Protein AF-A0A2G2HAD1-F1 (afdb_monomer_lite)

pLDDT: mean 87.15, std 10.9, range [55.16, 97.62]

Sequence (144 aa):
MIAVMGGISAAAALVLGLFPGLPENWIVIALGVWGLGSLSFYGIGVAHAIDRSDTAQISRVMSGLLFVWAAGSVIGPPLSGYAFRVPFTEGGLFLLAAILSIVLTVSMMYRRTRRQDVPKDAQEPWMITLPSTANTGEIDPRTD

Secondary structure (DSSP, 8-state):
-HHHHHHHHHHHHHHHHH-TTS-HHHHHHHHHHHHHHHHHHHHHHHHHHHTTS-GGGHHHHHHHHHHHHHHHHHHHHHHHHHHHHSTT-TTHHHHHHHHHHHHHHHHHHHHHHTPPPPPGGGSPP---------------TT--

Structure (mmCIF, N/CA/C/O backbone):
data_AF-A0A2G2HAD1-F1
#
_entry.id   AF-A0A2G2HAD1-F1
#
loop_
_atom_site.group_PDB
_atom_site.id
_atom_site.type_symbol
_atom_site.label_atom_id
_atom_site.label_alt_id
_atom_site.label_comp_id
_atom_site.label_asym_id
_atom_site.label_entity_id
_atom_site.label_seq_id
_atom_site.pdbx_PDB_ins_code
_atom_site.Cartn_x
_atom_site.Cartn_y
_atom_site.Cartn_z
_atom_site.occupancy
_atom_site.B_iso_or_equiv
_atom_site.auth_seq_id
_atom_site.auth_comp_id
_atom_site.auth_asym_id
_atom_site.auth_atom_id
_atom_site.pdbx_PDB_model_num
ATOM 1 N N . MET A 1 1 ? -13.789 -3.125 -0.814 1.00 80.88 1 MET A N 1
ATOM 2 C CA . MET A 1 1 ? -13.183 -1.978 -1.521 1.00 80.88 1 MET A CA 1
ATOM 3 C C . MET A 1 1 ? -11.660 -1.971 -1.409 1.00 80.88 1 MET A C 1
ATOM 5 O O . MET A 1 1 ? -11.018 -2.086 -2.441 1.00 80.88 1 MET A O 1
ATOM 9 N N . ILE A 1 2 ? -11.082 -1.963 -0.197 1.00 85.50 2 ILE A N 1
ATOM 10 C CA . ILE A 1 2 ? -9.613 -1.968 0.003 1.00 85.50 2 ILE A CA 1
ATOM 11 C C . ILE A 1 2 ? -8.916 -3.125 -0.737 1.00 85.50 2 ILE A C 1
ATOM 13 O O . ILE A 1 2 ? -7.955 -2.881 -1.447 1.00 85.50 2 ILE A O 1
ATOM 17 N N . ALA A 1 3 ? -9.432 -4.359 -0.660 1.00 89.56 3 ALA A N 1
ATOM 18 C CA . ALA A 1 3 ? -8.845 -5.500 -1.381 1.00 89.56 3 ALA A CA 1
ATOM 19 C C . ALA A 1 3 ? -8.845 -5.330 -2.916 1.00 89.56 3 ALA A C 1
ATOM 21 O O . ALA A 1 3 ? -7.928 -5.786 -3.584 1.00 89.56 3 ALA A O 1
ATOM 22 N N . VAL A 1 4 ? -9.856 -4.659 -3.479 1.00 91.81 4 VAL A N 1
ATOM 23 C CA . VAL A 1 4 ? -9.948 -4.434 -4.933 1.00 91.81 4 VAL A CA 1
ATOM 24 C C . VAL A 1 4 ? -8.927 -3.386 -5.366 1.00 91.81 4 VAL A C 1
ATOM 26 O O . VAL A 1 4 ? -8.151 -3.635 -6.280 1.00 91.81 4 VAL A O 1
ATOM 29 N N . MET A 1 5 ? -8.878 -2.249 -4.666 1.00 92.88 5 MET A N 1
ATOM 30 C CA . MET A 1 5 ? -7.882 -1.203 -4.933 1.00 92.88 5 MET A CA 1
ATOM 31 C C . MET A 1 5 ? -6.455 -1.716 -4.693 1.00 92.88 5 MET A C 1
ATOM 33 O O . MET A 1 5 ? -5.547 -1.392 -5.453 1.00 92.88 5 MET A O 1
ATOM 37 N N . GLY A 1 6 ? -6.280 -2.575 -3.682 1.00 93.50 6 GLY A N 1
ATOM 38 C CA . GLY A 1 6 ? -5.048 -3.311 -3.408 1.00 93.50 6 GLY A CA 1
ATOM 39 C C . GLY A 1 6 ? -4.617 -4.164 -4.593 1.00 93.50 6 GLY A C 1
ATOM 40 O O . GLY A 1 6 ? -3.470 -4.075 -5.019 1.00 93.50 6 GLY A O 1
ATOM 41 N N . GLY A 1 7 ? -5.548 -4.932 -5.165 1.00 94.88 7 GLY A N 1
ATOM 42 C CA . GLY A 1 7 ? -5.291 -5.771 -6.333 1.00 94.88 7 GLY A CA 1
ATOM 43 C C . GLY A 1 7 ? -4.934 -4.964 -7.583 1.00 94.88 7 GLY A C 1
ATOM 44 O O . GLY A 1 7 ? -3.994 -5.322 -8.285 1.00 94.88 7 GLY A O 1
ATOM 45 N N . ILE A 1 8 ? -5.629 -3.849 -7.833 1.00 95.62 8 ILE A N 1
ATOM 46 C CA . ILE A 1 8 ? -5.330 -2.940 -8.955 1.00 95.62 8 ILE A CA 1
ATOM 47 C C . ILE A 1 8 ? -3.924 -2.347 -8.803 1.00 95.62 8 ILE A C 1
ATOM 49 O O . ILE A 1 8 ? -3.127 -2.392 -9.740 1.00 95.62 8 ILE A O 1
ATOM 53 N N . SER A 1 9 ? -3.597 -1.845 -7.609 1.00 96.31 9 SER A N 1
ATOM 54 C CA . SER A 1 9 ? -2.270 -1.305 -7.311 1.00 96.31 9 SER A CA 1
ATOM 55 C C . SER A 1 9 ? -1.183 -2.379 -7.438 1.00 96.31 9 SER A C 1
ATOM 57 O O . SER A 1 9 ? -0.158 -2.142 -8.070 1.00 96.31 9 SER A O 1
ATOM 59 N N . ALA A 1 10 ? -1.431 -3.591 -6.930 1.00 97.19 10 ALA A N 1
ATOM 60 C CA . ALA A 1 10 ? -0.524 -4.729 -7.057 1.00 97.19 10 ALA A CA 1
ATOM 61 C C . ALA A 1 10 ? -0.250 -5.106 -8.518 1.00 97.19 10 ALA A C 1
ATOM 63 O O . ALA A 1 10 ? 0.905 -5.300 -8.886 1.00 97.19 10 ALA A O 1
ATOM 64 N N . ALA A 1 11 ? -1.288 -5.185 -9.353 1.00 97.12 11 ALA A N 1
ATOM 65 C CA . ALA A 1 11 ? -1.141 -5.512 -10.767 1.00 97.12 11 ALA A CA 1
ATOM 66 C C . ALA A 1 11 ? -0.320 -4.447 -11.510 1.00 97.12 11 ALA A C 1
ATOM 68 O O . ALA A 1 11 ? 0.614 -4.785 -12.232 1.00 97.12 11 ALA A O 1
ATOM 69 N N . ALA A 1 12 ? -0.612 -3.164 -11.285 1.00 97.12 12 ALA A N 1
ATOM 70 C CA . ALA A 1 12 ? 0.144 -2.071 -11.893 1.00 97.12 12 ALA A CA 1
ATOM 71 C C . ALA A 1 12 ? 1.611 -2.043 -11.427 1.00 97.12 12 ALA A C 1
ATOM 73 O O . ALA A 1 12 ? 2.517 -1.890 -12.244 1.00 97.12 12 ALA A O 1
ATOM 74 N N . ALA A 1 13 ? 1.859 -2.270 -10.133 1.00 96.62 13 ALA A N 1
ATOM 75 C CA . ALA A 1 13 ? 3.209 -2.384 -9.586 1.00 96.62 13 ALA A CA 1
ATOM 76 C C . ALA A 1 13 ? 3.971 -3.597 -10.145 1.00 96.62 13 ALA A C 1
ATOM 78 O O . ALA A 1 13 ? 5.162 -3.489 -10.415 1.00 96.62 13 ALA A O 1
ATOM 79 N N . LEU A 1 14 ? 3.306 -4.737 -10.370 1.00 96.44 14 LEU A N 1
ATOM 80 C CA . LEU A 1 14 ? 3.929 -5.895 -11.019 1.00 96.44 14 LEU A CA 1
ATOM 81 C C . LEU A 1 14 ? 4.348 -5.575 -12.452 1.00 96.44 14 LEU A C 1
ATOM 83 O O . LEU A 1 14 ? 5.453 -5.931 -12.844 1.00 96.44 14 LEU A O 1
ATOM 87 N N . VAL A 1 15 ? 3.500 -4.884 -13.218 1.00 95.88 15 VAL A N 1
ATOM 88 C CA . VAL A 1 15 ? 3.836 -4.472 -14.589 1.00 95.88 15 VAL A CA 1
ATOM 89 C C . VAL A 1 15 ? 5.059 -3.553 -14.589 1.00 95.88 15 VAL A C 1
ATOM 91 O O . VAL A 1 15 ? 6.017 -3.819 -15.308 1.00 95.88 15 VAL A O 1
ATOM 94 N N . LEU A 1 16 ? 5.070 -2.527 -13.734 1.00 95.19 16 LEU A N 1
ATOM 95 C CA . LEU A 1 16 ? 6.208 -1.611 -13.596 1.00 95.19 16 LEU A CA 1
ATOM 96 C C . LEU A 1 16 ? 7.483 -2.315 -13.110 1.00 95.19 16 LEU A C 1
ATOM 98 O O . LEU A 1 16 ? 8.584 -1.963 -13.521 1.00 95.19 16 LEU A O 1
ATOM 102 N N . GLY A 1 17 ? 7.340 -3.306 -12.230 1.00 94.19 17 GLY A N 1
ATOM 103 C CA . GLY A 1 17 ? 8.459 -4.046 -11.657 1.00 94.19 17 GLY A CA 1
ATOM 104 C C . GLY A 1 17 ? 9.074 -5.080 -12.602 1.00 94.19 17 GLY A C 1
ATOM 105 O O . GLY A 1 17 ? 10.287 -5.274 -12.582 1.00 94.19 17 GLY A O 1
ATOM 106 N N . LEU A 1 18 ? 8.254 -5.746 -13.420 1.00 93.75 18 LEU A N 1
ATOM 107 C CA . LEU A 1 18 ? 8.689 -6.797 -14.348 1.00 93.75 18 LEU A CA 1
ATOM 108 C C . LEU A 1 18 ? 9.106 -6.253 -15.719 1.00 93.75 18 LEU A C 1
ATOM 110 O O . LEU A 1 18 ? 9.901 -6.892 -16.403 1.00 93.75 18 LEU A O 1
ATOM 114 N N . PHE A 1 19 ? 8.588 -5.089 -16.119 1.00 93.38 19 PHE A N 1
ATOM 115 C CA . PHE A 1 19 ? 8.845 -4.489 -17.429 1.00 93.38 19 PHE A CA 1
ATOM 116 C C . PHE A 1 19 ? 9.357 -3.041 -17.302 1.00 93.38 19 PHE A C 1
ATOM 118 O O . PHE A 1 19 ? 8.687 -2.104 -17.741 1.00 93.38 19 PHE A O 1
ATOM 125 N N . PRO A 1 20 ? 10.557 -2.830 -16.731 1.00 87.25 20 PRO A N 1
ATOM 126 C CA . PRO A 1 20 ? 11.126 -1.491 -16.549 1.00 87.25 20 PRO A CA 1
ATOM 127 C C . PRO A 1 20 ? 11.431 -0.776 -17.879 1.00 87.25 20 PRO A C 1
ATOM 129 O O . PRO A 1 20 ? 11.459 0.448 -17.923 1.00 87.25 20 PRO A O 1
ATOM 132 N N . GLY A 1 21 ? 11.607 -1.526 -18.974 1.00 89.62 21 GLY A N 1
ATOM 133 C CA . GLY A 1 21 ? 11.856 -1.001 -20.323 1.00 89.62 21 GLY A CA 1
ATOM 134 C C . GLY A 1 21 ? 10.603 -0.681 -21.150 1.00 89.62 21 GLY A C 1
ATOM 135 O O . GLY A 1 21 ? 10.692 -0.631 -22.377 1.00 89.62 21 GLY A O 1
ATOM 136 N N . LEU A 1 22 ? 9.427 -0.534 -20.529 1.00 92.81 22 LEU A N 1
ATOM 137 C CA . LEU A 1 22 ? 8.213 -0.129 -21.245 1.00 92.81 22 LEU A CA 1
ATOM 138 C C . LEU A 1 22 ? 8.363 1.274 -21.864 1.00 92.81 22 LEU A C 1
ATOM 140 O O . LEU A 1 22 ? 9.083 2.115 -21.327 1.00 92.81 22 LEU A O 1
ATOM 144 N N . PRO A 1 23 ? 7.643 1.573 -22.961 1.00 96.00 23 PRO A N 1
ATOM 145 C CA . PRO A 1 23 ? 7.585 2.933 -23.479 1.00 96.00 23 PRO A CA 1
ATOM 146 C C . PRO A 1 23 ? 7.035 3.905 -22.423 1.00 96.00 23 PRO A C 1
ATOM 148 O O . PRO A 1 23 ? 6.136 3.559 -21.651 1.00 96.00 23 PRO A O 1
ATOM 151 N N . GLU A 1 24 ? 7.548 5.135 -22.412 1.00 94.00 24 GLU A N 1
ATOM 152 C CA . GLU A 1 24 ? 7.283 6.137 -21.369 1.00 94.00 24 GLU A CA 1
ATOM 153 C C . GLU A 1 24 ? 5.785 6.379 -21.121 1.00 94.00 24 GLU A C 1
ATOM 155 O O . GLU A 1 24 ? 5.336 6.425 -19.976 1.00 94.00 24 GLU A O 1
ATOM 160 N N . ASN A 1 25 ? 4.977 6.445 -22.182 1.00 95.88 25 ASN A N 1
ATOM 161 C CA . ASN A 1 25 ? 3.529 6.624 -22.077 1.00 95.88 25 ASN A CA 1
ATOM 162 C C . ASN A 1 25 ? 2.850 5.493 -21.283 1.00 95.88 25 ASN A C 1
ATOM 164 O O . ASN A 1 25 ? 1.950 5.752 -20.485 1.00 95.88 25 ASN A O 1
ATOM 168 N N . TRP A 1 26 ? 3.291 4.245 -21.462 1.00 95.81 26 TRP A N 1
ATOM 169 C CA . TRP A 1 26 ? 2.764 3.099 -20.721 1.00 95.81 26 TRP A CA 1
ATOM 170 C C . TRP A 1 26 ? 3.219 3.099 -19.265 1.00 95.81 26 TRP A C 1
ATOM 172 O O . TRP A 1 26 ? 2.423 2.761 -18.388 1.00 95.81 26 TRP A O 1
ATOM 182 N N . ILE A 1 27 ? 4.453 3.532 -18.997 1.00 95.38 27 ILE A N 1
ATOM 183 C CA . ILE A 1 27 ? 4.954 3.713 -17.630 1.00 95.38 27 ILE A CA 1
ATOM 184 C C . ILE A 1 27 ? 4.103 4.750 -16.895 1.00 95.38 27 ILE A C 1
ATOM 186 O O . ILE A 1 27 ? 3.631 4.477 -15.795 1.00 95.38 27 ILE A O 1
ATOM 190 N N . VAL A 1 28 ? 3.832 5.906 -17.508 1.00 96.56 28 VAL A N 1
ATOM 191 C CA . VAL A 1 28 ? 3.006 6.964 -16.901 1.00 96.56 28 VAL A CA 1
ATOM 192 C C . VAL A 1 28 ? 1.589 6.472 -16.604 1.00 96.56 28 VAL A C 1
ATOM 194 O O . VAL A 1 28 ? 1.070 6.713 -15.513 1.00 96.56 28 VAL A O 1
ATOM 197 N N . ILE A 1 29 ? 0.969 5.732 -17.529 1.00 97.06 29 ILE A N 1
ATOM 198 C CA . ILE A 1 29 ? -0.356 5.136 -17.303 1.00 97.06 29 ILE A CA 1
ATOM 199 C C . ILE A 1 29 ? -0.308 4.155 -16.128 1.00 97.06 29 ILE A C 1
ATOM 201 O O . ILE A 1 29 ? -1.144 4.231 -15.227 1.00 97.06 29 ILE A O 1
ATOM 205 N N . ALA A 1 30 ? 0.677 3.255 -16.099 1.00 96.44 30 ALA A N 1
ATOM 206 C CA . ALA A 1 30 ? 0.813 2.273 -15.031 1.00 96.44 30 ALA A CA 1
ATOM 207 C C . ALA A 1 30 ? 1.095 2.933 -13.669 1.00 96.44 30 ALA A C 1
ATOM 209 O O . ALA A 1 30 ? 0.523 2.510 -12.665 1.00 96.44 30 ALA A O 1
ATOM 210 N N . LEU A 1 31 ? 1.885 4.012 -13.627 1.00 96.38 31 LEU A N 1
ATOM 211 C CA . LEU A 1 31 ? 2.086 4.834 -12.429 1.00 96.38 31 LEU A CA 1
ATOM 212 C C . LEU A 1 31 ? 0.778 5.477 -11.962 1.00 96.38 31 LEU A C 1
ATOM 214 O O . LEU A 1 31 ? 0.483 5.460 -10.767 1.00 96.38 31 LEU A O 1
ATOM 218 N N . GLY A 1 32 ? -0.030 5.992 -12.893 1.00 96.88 32 GLY A N 1
ATOM 219 C CA . GLY A 1 32 ? -1.351 6.542 -12.597 1.00 96.88 32 GLY A CA 1
ATOM 220 C C . GLY A 1 32 ? -2.295 5.503 -11.989 1.00 96.88 32 GLY A C 1
ATOM 221 O O . GLY A 1 32 ? -2.928 5.765 -10.968 1.00 96.88 32 GLY A O 1
ATOM 222 N N . VAL A 1 33 ? -2.347 4.295 -12.559 1.00 96.56 33 VAL A N 1
ATOM 223 C CA . VAL A 1 33 ? -3.172 3.188 -12.042 1.00 96.56 33 VAL A CA 1
ATOM 224 C C . VAL A 1 33 ? -2.670 2.712 -10.678 1.00 96.56 33 VAL A C 1
ATOM 226 O O . VAL A 1 33 ? -3.466 2.516 -9.754 1.00 96.56 33 VAL A O 1
ATOM 229 N N . TRP A 1 34 ? -1.352 2.560 -10.529 1.00 96.62 34 TRP A N 1
ATOM 230 C CA . TRP A 1 34 ? -0.732 2.197 -9.260 1.00 96.62 34 TRP A CA 1
ATOM 231 C C . TRP A 1 34 ? -1.066 3.214 -8.166 1.00 96.62 34 TRP A C 1
ATOM 233 O O . TRP A 1 34 ? -1.479 2.805 -7.077 1.00 96.62 34 TRP A O 1
ATOM 243 N N . GLY A 1 35 ? -0.936 4.507 -8.479 1.00 94.25 35 GLY A N 1
ATOM 244 C CA . GLY A 1 35 ? -1.235 5.632 -7.598 1.00 94.25 35 GLY A CA 1
ATOM 245 C C . GLY A 1 35 ? -2.709 5.707 -7.213 1.00 94.25 35 GLY A C 1
ATOM 246 O O . GLY A 1 35 ? -3.019 5.797 -6.029 1.00 94.25 35 GLY A O 1
ATOM 247 N N . LEU A 1 36 ? -3.628 5.599 -8.179 1.00 92.00 36 LEU A N 1
ATOM 248 C CA . LEU A 1 36 ? -5.074 5.589 -7.922 1.00 92.00 36 LEU A CA 1
ATOM 249 C C . LEU A 1 36 ? -5.434 4.508 -6.899 1.00 92.00 36 LEU A C 1
ATOM 251 O O . LEU A 1 36 ? -6.151 4.773 -5.932 1.00 92.00 36 LEU A O 1
ATOM 255 N N . GLY A 1 37 ? -4.889 3.303 -7.075 1.00 90.44 37 GLY A N 1
ATOM 256 C CA . GLY A 1 37 ? -5.062 2.223 -6.113 1.00 90.44 37 GLY A CA 1
ATOM 257 C C . GLY A 1 37 ? -4.429 2.544 -4.755 1.00 90.44 37 GLY A C 1
ATOM 258 O O . GLY A 1 37 ? -5.127 2.520 -3.741 1.00 90.44 37 GLY A O 1
ATOM 259 N N . SER A 1 38 ? -3.131 2.864 -4.728 1.00 89.62 38 SER A N 1
ATOM 260 C CA . SER A 1 38 ? -2.338 2.964 -3.493 1.00 89.62 38 SER A CA 1
ATOM 261 C C . SER A 1 38 ? -2.719 4.146 -2.601 1.00 89.62 38 SER A C 1
ATOM 263 O O . SER A 1 38 ? -2.852 3.987 -1.386 1.00 89.62 38 SER A O 1
ATOM 265 N N . LEU A 1 39 ? -2.965 5.318 -3.189 1.00 89.69 39 LEU A N 1
ATOM 266 C CA . LEU A 1 39 ? -3.324 6.539 -2.459 1.00 89.69 39 LEU A CA 1
ATOM 267 C C . LEU A 1 39 ? -4.728 6.453 -1.843 1.00 89.69 39 LEU A C 1
ATOM 269 O O . LEU A 1 39 ? -5.009 7.104 -0.837 1.00 89.69 39 LEU A O 1
ATOM 273 N N . SER A 1 40 ? -5.597 5.595 -2.383 1.00 90.38 40 SER A N 1
ATOM 274 C CA . SER A 1 40 ? -6.957 5.404 -1.869 1.00 90.38 40 SER A CA 1
ATOM 275 C C . SER A 1 40 ? -7.006 4.677 -0.517 1.00 90.38 40 SER A C 1
ATOM 277 O O . SER A 1 40 ? -7.995 4.794 0.210 1.00 90.38 40 SER A O 1
ATOM 279 N N . PHE A 1 41 ? -5.970 3.911 -0.148 1.00 87.69 41 PHE A N 1
ATOM 280 C CA . PHE A 1 41 ? -6.015 3.049 1.042 1.00 87.69 41 PHE A CA 1
ATOM 281 C C . PHE A 1 41 ? -6.181 3.831 2.337 1.00 87.69 41 PHE A C 1
ATOM 283 O O . PHE A 1 41 ? -6.955 3.413 3.199 1.00 87.69 41 PHE A O 1
ATOM 290 N N . TYR A 1 42 ? -5.465 4.950 2.464 1.00 88.00 42 TYR A N 1
ATOM 291 C CA . TYR A 1 42 ? -5.470 5.740 3.686 1.00 88.00 42 TYR A CA 1
ATOM 292 C C . TYR A 1 42 ? -6.869 6.286 3.973 1.00 88.00 42 TYR A C 1
ATOM 294 O O . TYR A 1 42 ? -7.424 5.993 5.027 1.00 88.00 42 TYR A O 1
ATOM 302 N N . GLY A 1 43 ? -7.487 6.979 3.011 1.00 88.81 43 GLY A N 1
ATOM 303 C CA . GLY A 1 43 ? -8.821 7.559 3.190 1.00 88.81 43 GLY A CA 1
ATOM 304 C C . GLY A 1 43 ? -9.890 6.511 3.513 1.00 88.81 43 GLY A C 1
ATOM 305 O O . GLY A 1 43 ? -10.649 6.674 4.467 1.00 88.81 43 GLY A O 1
ATOM 306 N N . ILE A 1 44 ? -9.908 5.390 2.783 1.00 89.62 44 ILE A N 1
ATOM 307 C CA . ILE A 1 44 ? -10.874 4.307 3.033 1.00 89.62 44 ILE A CA 1
ATOM 308 C C . ILE A 1 44 ? -10.627 3.662 4.407 1.00 89.62 44 ILE A C 1
ATOM 310 O O . ILE A 1 44 ? -11.577 3.334 5.119 1.00 89.62 44 ILE A O 1
ATOM 314 N N . GLY A 1 45 ? -9.359 3.474 4.784 1.00 89.19 45 GLY A N 1
ATOM 315 C CA . GLY A 1 45 ? -8.965 2.922 6.078 1.00 89.19 45 GLY A CA 1
ATOM 316 C C . GLY A 1 45 ? -9.367 3.818 7.248 1.00 89.19 45 GLY A C 1
ATOM 317 O O . GLY A 1 45 ? -9.950 3.317 8.207 1.00 89.19 45 GLY A O 1
ATOM 318 N N . VAL A 1 46 ? -9.115 5.127 7.135 1.00 90.75 46 VAL A N 1
ATOM 319 C CA . VAL A 1 46 ? -9.526 6.151 8.107 1.00 90.75 46 VAL A CA 1
ATOM 320 C C . VAL A 1 46 ? -11.037 6.130 8.281 1.00 90.75 46 VAL A C 1
ATOM 322 O O . VAL A 1 46 ? -11.500 5.954 9.403 1.00 90.75 46 VAL A O 1
ATOM 325 N N . ALA A 1 47 ? -11.799 6.231 7.186 1.00 91.31 47 ALA A N 1
ATOM 326 C CA . ALA A 1 47 ? -13.259 6.209 7.238 1.00 91.31 47 ALA A CA 1
ATOM 327 C C . ALA A 1 47 ? -13.760 4.947 7.957 1.00 91.31 47 ALA A C 1
ATOM 329 O O . ALA A 1 47 ? -14.491 5.025 8.935 1.00 91.31 47 ALA A O 1
ATOM 330 N N . HIS A 1 48 ? -13.247 3.772 7.579 1.00 88.62 48 HIS A N 1
ATOM 331 C CA . HIS A 1 48 ? -13.618 2.514 8.229 1.00 88.62 48 HIS A CA 1
ATOM 332 C C . HIS A 1 48 ? -13.242 2.417 9.712 1.00 88.62 48 HIS A C 1
ATOM 334 O O . HIS A 1 48 ? -13.900 1.664 10.439 1.00 88.62 48 HIS A O 1
ATOM 340 N N . ALA A 1 49 ? -12.153 3.058 10.134 1.00 90.12 49 ALA A N 1
ATOM 341 C CA . ALA A 1 49 ? -11.737 3.089 11.529 1.00 90.12 49 ALA A CA 1
ATOM 342 C C . ALA A 1 49 ? -12.633 4.037 12.332 1.00 90.12 49 ALA A C 1
ATOM 344 O O . ALA A 1 49 ? -13.128 3.647 13.388 1.00 90.12 49 ALA A O 1
ATOM 345 N N . ILE A 1 50 ? -12.896 5.232 11.803 1.00 90.56 50 ILE A N 1
ATOM 346 C CA . ILE A 1 50 ? -13.748 6.243 12.434 1.00 90.56 50 ILE A CA 1
ATOM 347 C C . ILE A 1 50 ? -15.191 5.743 12.557 1.00 90.56 50 ILE A C 1
ATOM 349 O O . ILE A 1 50 ? -15.725 5.790 13.656 1.00 90.56 50 ILE A O 1
ATOM 353 N N . ASP A 1 51 ? -15.771 5.146 11.509 1.00 90.06 51 ASP A N 1
ATOM 354 C CA . ASP A 1 51 ? -17.143 4.598 11.524 1.00 90.06 51 ASP A CA 1
ATOM 355 C C . ASP A 1 51 ? -17.367 3.518 12.604 1.00 90.06 51 ASP A C 1
ATOM 357 O O . ASP A 1 51 ? -18.498 3.148 12.905 1.00 90.06 51 ASP A O 1
ATOM 361 N N . ARG A 1 52 ? -16.287 2.942 13.147 1.00 86.31 52 ARG A N 1
ATOM 362 C CA . ARG A 1 52 ? -16.315 1.897 14.187 1.00 86.31 52 ARG A CA 1
ATOM 363 C C . ARG A 1 52 ? -15.854 2.391 15.553 1.00 86.31 52 ARG A C 1
ATOM 365 O O . ARG A 1 52 ? -15.778 1.590 16.481 1.00 86.31 52 ARG A O 1
ATOM 372 N N . SER A 1 53 ? -15.482 3.659 15.654 1.00 89.88 53 SER A N 1
ATOM 373 C CA . SER A 1 53 ? -14.956 4.253 16.873 1.00 89.88 53 SER A CA 1
ATOM 374 C C . SER A 1 53 ? -16.050 5.039 17.572 1.00 89.88 53 SER A C 1
ATOM 376 O O . SER A 1 53 ? -16.786 5.783 16.932 1.00 89.88 53 SER A O 1
ATOM 378 N N . ASP A 1 54 ? -16.119 4.917 18.894 1.00 90.94 54 ASP A N 1
ATOM 379 C CA . ASP A 1 54 ? -16.905 5.847 19.698 1.00 90.94 54 ASP A CA 1
ATOM 380 C C . ASP A 1 54 ? -16.305 7.261 19.583 1.00 90.94 54 ASP A C 1
ATOM 382 O O . ASP A 1 54 ? -15.081 7.418 19.487 1.00 90.94 54 ASP A O 1
ATOM 386 N N . THR A 1 55 ? -17.144 8.295 19.613 1.00 89.06 55 THR A N 1
ATOM 387 C CA . THR A 1 55 ? -16.756 9.702 19.433 1.00 89.06 55 THR A CA 1
ATOM 388 C C . THR A 1 55 ? -15.642 10.104 20.401 1.00 89.06 55 THR A C 1
ATOM 390 O O . THR A 1 55 ? -14.677 10.763 20.010 1.00 89.06 55 THR A O 1
ATOM 393 N N . ALA A 1 56 ? -15.708 9.626 21.648 1.00 93.38 56 ALA A N 1
ATOM 394 C CA . ALA A 1 56 ? -14.692 9.874 22.673 1.00 93.38 56 ALA A CA 1
ATOM 395 C C . ALA A 1 56 ? -13.317 9.246 22.353 1.00 93.38 56 ALA A C 1
ATOM 397 O O . ALA A 1 56 ? -12.297 9.643 22.917 1.00 93.38 56 ALA A O 1
ATOM 398 N N . GLN A 1 57 ? -13.267 8.262 21.453 1.00 92.50 57 GLN A N 1
ATOM 399 C CA . GLN A 1 57 ? -12.067 7.494 21.119 1.00 92.50 57 GLN A CA 1
ATOM 400 C C . GLN A 1 57 ? -11.433 7.894 19.781 1.00 92.50 57 GLN A C 1
ATOM 402 O O . GLN A 1 57 ? -10.296 7.493 19.520 1.00 92.50 57 GLN A O 1
ATOM 407 N N . ILE A 1 58 ? -12.097 8.718 18.962 1.00 92.31 58 ILE A N 1
ATOM 408 C CA . ILE A 1 58 ? -11.616 9.104 17.623 1.00 92.31 58 ILE A CA 1
ATOM 409 C C . ILE A 1 58 ? -10.192 9.678 17.674 1.00 92.31 58 ILE A C 1
ATOM 411 O O . ILE A 1 58 ? -9.328 9.242 16.916 1.00 92.31 58 ILE A O 1
ATOM 415 N N . SER A 1 59 ? -9.899 10.585 18.613 1.00 93.06 59 SER A N 1
ATOM 416 C CA . SER A 1 59 ? -8.555 11.177 18.759 1.00 93.06 59 SER A CA 1
ATOM 417 C C . SER A 1 59 ? -7.470 10.119 19.033 1.00 93.06 59 SER A C 1
ATOM 419 O O . SER A 1 59 ? -6.382 10.141 18.444 1.00 93.06 59 SER A O 1
ATOM 421 N N . ARG A 1 60 ? -7.788 9.115 19.863 1.00 93.81 60 ARG A N 1
ATOM 422 C CA . ARG A 1 60 ? -6.884 7.996 20.167 1.00 93.81 60 ARG A CA 1
ATOM 423 C C . ARG A 1 60 ? -6.648 7.120 18.936 1.00 93.81 60 ARG A C 1
ATOM 425 O O . ARG A 1 60 ? -5.512 6.729 18.677 1.00 93.81 60 ARG A O 1
ATOM 432 N N . VAL A 1 61 ? -7.697 6.836 18.166 1.00 94.00 61 VAL A N 1
ATOM 433 C CA . VAL A 1 61 ? -7.608 6.042 16.931 1.00 94.00 61 VAL A CA 1
ATOM 434 C C . VAL A 1 61 ? -6.772 6.758 15.873 1.00 94.00 61 VAL A C 1
ATOM 436 O O . VAL A 1 61 ? -5.886 6.141 15.282 1.00 94.00 61 VAL A O 1
ATOM 439 N N . MET A 1 62 ? -6.968 8.067 15.698 1.00 92.06 62 MET A N 1
ATOM 440 C CA . MET A 1 62 ? -6.162 8.877 14.779 1.00 92.06 62 MET A CA 1
ATOM 441 C C . MET A 1 62 ? -4.683 8.900 15.175 1.00 92.06 62 MET A C 1
ATOM 443 O O . MET A 1 62 ? -3.816 8.760 14.315 1.00 92.06 62 MET A O 1
ATOM 447 N N . SER A 1 63 ? -4.388 8.990 16.475 1.00 94.50 63 SER A N 1
ATOM 448 C CA . SER A 1 63 ? -3.014 8.919 16.991 1.00 94.50 63 SER A CA 1
ATOM 449 C C . SER A 1 63 ? -2.363 7.564 16.691 1.00 94.50 63 SER A C 1
ATOM 451 O O . SER A 1 63 ? -1.220 7.504 16.241 1.00 94.50 63 SER A O 1
ATOM 453 N N . GLY A 1 64 ? -3.106 6.467 16.876 1.00 94.38 64 GLY A N 1
ATOM 454 C CA . GLY A 1 64 ? -2.646 5.122 16.523 1.00 94.38 64 GLY A CA 1
ATOM 455 C C . GLY A 1 64 ? -2.389 4.960 15.022 1.00 94.38 64 GLY A C 1
ATOM 456 O O . GLY A 1 64 ? -1.381 4.378 14.625 1.00 94.38 64 GLY A O 1
ATOM 457 N N . LEU A 1 65 ? -3.255 5.519 14.176 1.00 92.69 65 LEU A N 1
ATOM 458 C CA . LEU A 1 65 ? -3.071 5.479 12.728 1.00 92.69 65 LEU A CA 1
ATOM 459 C C . LEU A 1 65 ? -1.836 6.272 12.281 1.00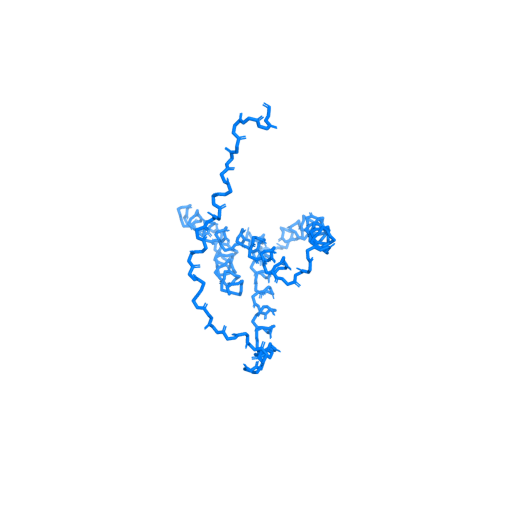 92.69 65 LEU A C 1
ATOM 461 O O . LEU A 1 65 ? -1.066 5.785 11.453 1.00 92.69 65 LEU A O 1
ATOM 465 N N . LEU A 1 66 ? -1.621 7.459 12.855 1.00 93.38 66 LEU A N 1
ATOM 466 C CA . LEU A 1 66 ? -0.437 8.272 12.580 1.00 93.38 66 LEU A CA 1
ATOM 467 C C . LEU A 1 66 ? 0.845 7.550 13.006 1.00 93.38 66 LEU A C 1
ATOM 469 O O . LEU A 1 66 ? 1.836 7.580 12.280 1.00 93.38 66 LEU A O 1
ATOM 473 N N . PHE A 1 67 ? 0.815 6.851 14.143 1.00 95.81 67 PHE A N 1
ATOM 474 C CA . PHE A 1 67 ? 1.933 6.026 14.595 1.00 95.81 67 PHE A CA 1
ATOM 475 C C . PHE A 1 67 ? 2.260 4.904 13.599 1.00 95.81 67 PHE A C 1
ATOM 477 O O . PHE A 1 67 ? 3.420 4.727 13.230 1.00 95.81 67 PHE A O 1
ATOM 484 N N . VAL A 1 68 ? 1.248 4.179 13.109 1.00 94.12 68 VAL A N 1
ATOM 485 C CA . VAL A 1 68 ? 1.436 3.129 12.091 1.00 94.12 68 VAL A CA 1
ATOM 486 C C . VAL A 1 68 ? 1.997 3.711 10.792 1.00 94.12 68 VAL A C 1
ATOM 488 O O . VAL A 1 68 ? 2.908 3.128 10.202 1.00 94.12 68 VAL A O 1
ATOM 491 N N . TRP A 1 69 ? 1.497 4.872 10.360 1.00 91.75 69 TRP A N 1
ATOM 492 C CA . TRP A 1 69 ? 2.027 5.577 9.194 1.00 91.75 69 TRP A CA 1
ATOM 493 C C . TRP A 1 69 ? 3.499 5.965 9.386 1.00 91.75 69 TRP A C 1
ATOM 495 O O . TRP A 1 69 ? 4.322 5.675 8.521 1.00 91.75 69 TRP A O 1
ATOM 505 N N . ALA A 1 70 ? 3.854 6.542 10.538 1.00 96.12 70 ALA A N 1
ATOM 506 C CA . ALA A 1 70 ? 5.227 6.927 10.853 1.00 96.12 70 ALA A CA 1
ATOM 507 C C . ALA A 1 70 ? 6.170 5.714 10.872 1.00 96.12 70 ALA A C 1
ATOM 509 O O . ALA A 1 70 ? 7.252 5.768 10.289 1.00 96.12 70 ALA A O 1
ATOM 510 N N . ALA A 1 71 ? 5.745 4.596 11.469 1.00 96.81 71 ALA A N 1
ATOM 511 C CA . ALA A 1 71 ? 6.511 3.352 11.458 1.00 96.81 71 ALA A CA 1
ATOM 512 C C . ALA A 1 71 ? 6.765 2.854 10.024 1.00 96.81 71 ALA A C 1
ATOM 514 O O . ALA A 1 71 ? 7.898 2.521 9.675 1.00 96.81 71 ALA A O 1
ATOM 515 N N . GLY A 1 72 ? 5.737 2.867 9.170 1.00 93.38 72 GLY A N 1
ATOM 516 C CA . GLY A 1 72 ? 5.872 2.530 7.751 1.00 93.38 72 GLY A CA 1
ATOM 517 C C . GLY A 1 72 ? 6.848 3.450 7.013 1.00 93.38 72 GLY A C 1
ATOM 518 O O . GLY A 1 72 ? 7.703 2.966 6.274 1.00 93.38 72 GLY A O 1
ATOM 519 N N . SER A 1 73 ? 6.779 4.759 7.262 1.00 94.06 73 SER A N 1
ATOM 520 C CA . SER A 1 73 ? 7.673 5.760 6.664 1.00 94.06 73 SER A CA 1
ATOM 521 C C . SER A 1 73 ? 9.135 5.608 7.096 1.00 94.06 73 SER A C 1
ATOM 523 O O . SER A 1 73 ? 10.028 5.949 6.327 1.00 94.06 73 SER A O 1
ATOM 525 N N . VAL A 1 74 ? 9.401 5.071 8.291 1.00 97.62 74 VAL A N 1
ATOM 526 C CA . VAL A 1 74 ? 10.766 4.763 8.760 1.00 97.62 74 VAL A CA 1
ATOM 527 C C . VAL A 1 74 ? 11.283 3.451 8.164 1.00 97.62 74 VAL A C 1
ATOM 529 O O . VAL A 1 74 ? 12.446 3.367 7.777 1.00 97.62 74 VAL A O 1
ATOM 532 N N . ILE A 1 75 ? 10.431 2.427 8.068 1.00 96.56 75 ILE A N 1
ATOM 533 C CA . ILE A 1 75 ? 10.806 1.092 7.569 1.00 96.56 75 ILE A CA 1
ATOM 534 C C . ILE A 1 75 ? 10.923 1.066 6.034 1.00 96.56 75 ILE A C 1
ATOM 536 O O . ILE A 1 75 ? 11.740 0.327 5.482 1.00 96.56 75 ILE A O 1
ATOM 540 N N . GLY A 1 76 ? 10.129 1.877 5.335 1.00 93.56 76 GLY A N 1
ATOM 541 C CA . GLY A 1 76 ? 10.049 1.906 3.875 1.00 93.56 76 GLY A CA 1
ATOM 542 C C . GLY A 1 76 ? 11.381 2.197 3.170 1.00 93.56 76 GLY A C 1
ATOM 543 O O . GLY A 1 76 ? 11.775 1.393 2.324 1.00 93.56 76 GLY A O 1
ATOM 544 N N . PRO A 1 77 ? 12.102 3.290 3.495 1.00 94.50 77 PRO A N 1
ATOM 545 C CA . PRO A 1 77 ? 13.341 3.656 2.807 1.00 94.50 77 PRO A CA 1
ATOM 546 C C . PRO A 1 77 ? 14.476 2.621 2.930 1.00 94.50 77 PRO A C 1
ATOM 548 O O . PRO A 1 77 ? 15.123 2.332 1.924 1.00 94.50 77 PRO A O 1
ATOM 551 N N . PRO A 1 78 ? 14.728 1.997 4.098 1.00 94.88 78 PRO A N 1
ATOM 552 C CA . PRO A 1 78 ? 15.668 0.879 4.180 1.00 94.88 78 PRO A CA 1
ATOM 553 C C . PRO A 1 78 ? 15.277 -0.311 3.293 1.00 94.88 78 PRO A C 1
ATOM 555 O O . PRO A 1 78 ? 16.137 -0.878 2.616 1.00 94.88 78 PRO A O 1
ATOM 558 N N . LEU A 1 79 ? 13.988 -0.677 3.256 1.00 93.69 79 LEU A N 1
ATOM 559 C CA . LEU A 1 79 ? 13.500 -1.776 2.415 1.00 93.69 79 LEU A CA 1
ATOM 560 C C . LEU A 1 79 ? 13.621 -1.459 0.923 1.00 93.69 79 LEU A C 1
ATOM 562 O O . LEU A 1 79 ? 14.043 -2.319 0.152 1.00 93.69 79 LEU A O 1
ATOM 566 N N . SER A 1 80 ? 13.292 -0.235 0.504 1.00 91.12 80 SER A N 1
ATOM 567 C CA . SER A 1 80 ? 13.464 0.183 -0.889 1.00 91.12 80 SER A CA 1
ATOM 568 C C . SER A 1 80 ? 14.940 0.251 -1.277 1.00 91.12 80 SER A C 1
ATOM 570 O O . SER A 1 80 ? 15.312 -0.215 -2.351 1.00 91.12 80 SER A O 1
ATOM 572 N N . GLY A 1 81 ? 15.800 0.737 -0.378 1.00 91.06 81 GLY A N 1
ATOM 573 C CA . GLY A 1 81 ? 17.249 0.714 -0.555 1.00 91.06 81 GLY A CA 1
ATOM 574 C C . GLY A 1 81 ? 17.794 -0.704 -0.734 1.00 91.06 81 GLY A C 1
ATOM 575 O O . GLY A 1 81 ? 18.660 -0.925 -1.577 1.00 91.06 81 GLY A O 1
ATOM 576 N N . TYR A 1 82 ? 17.263 -1.681 0.008 1.00 90.31 82 TYR A N 1
ATOM 577 C CA . TYR A 1 82 ? 17.591 -3.092 -0.199 1.00 90.31 82 TYR A CA 1
ATOM 578 C C . TYR A 1 82 ? 17.078 -3.609 -1.549 1.00 90.31 82 TYR A C 1
ATOM 580 O O . TYR A 1 82 ? 17.830 -4.265 -2.265 1.00 90.31 82 TYR A O 1
ATOM 588 N N . ALA A 1 83 ? 15.848 -3.263 -1.937 1.00 89.75 83 ALA A N 1
ATOM 589 C CA . ALA A 1 83 ? 15.261 -3.678 -3.211 1.00 89.75 83 ALA A CA 1
ATOM 590 C C . ALA A 1 83 ? 16.083 -3.219 -4.432 1.00 89.75 83 ALA A C 1
ATOM 592 O O . ALA A 1 83 ? 16.167 -3.950 -5.414 1.00 89.75 83 ALA A O 1
ATOM 593 N N . PHE A 1 84 ? 16.745 -2.058 -4.358 1.00 85.44 84 PHE A N 1
ATOM 594 C CA . PHE A 1 84 ? 17.665 -1.588 -5.403 1.00 85.44 84 PHE A CA 1
ATOM 595 C C . PHE A 1 84 ? 19.016 -2.315 -5.437 1.00 85.44 84 PHE A C 1
ATOM 597 O O . PHE A 1 84 ? 19.701 -2.280 -6.455 1.00 85.44 84 PHE A O 1
ATOM 604 N N . ARG A 1 85 ? 19.437 -2.948 -4.335 1.00 85.56 85 ARG A N 1
ATOM 605 C CA . ARG A 1 85 ? 20.737 -3.639 -4.244 1.00 85.56 85 ARG A CA 1
ATOM 606 C C . ARG A 1 85 ? 20.700 -5.069 -4.764 1.00 85.56 85 ARG A C 1
ATOM 608 O O . ARG A 1 85 ? 21.759 -5.660 -4.965 1.00 85.56 85 ARG A O 1
ATOM 615 N N . VAL A 1 86 ? 19.511 -5.642 -4.934 1.00 81.75 86 VAL A N 1
ATOM 616 C CA . VAL A 1 86 ? 19.368 -7.001 -5.451 1.00 81.75 86 VAL A CA 1
ATOM 617 C C . VAL A 1 86 ? 19.786 -7.007 -6.934 1.00 81.75 86 VAL A C 1
ATOM 619 O O . VAL A 1 86 ? 19.301 -6.176 -7.709 1.00 81.75 86 VAL A O 1
ATOM 622 N N . PRO A 1 87 ? 20.716 -7.889 -7.349 1.00 70.38 87 PRO A N 1
ATOM 623 C CA . PRO A 1 87 ? 21.113 -8.002 -8.749 1.00 70.38 87 PRO A CA 1
ATOM 624 C C . PRO A 1 87 ? 19.913 -8.337 -9.645 1.00 70.38 87 PRO A C 1
ATOM 626 O O . PRO A 1 87 ? 19.056 -9.124 -9.253 1.00 70.38 87 PRO A O 1
ATOM 629 N N . PHE A 1 88 ? 19.888 -7.787 -10.864 1.00 64.81 88 PHE A N 1
ATOM 630 C CA . PHE A 1 88 ? 18.865 -8.046 -11.895 1.00 64.81 88 PHE A CA 1
ATOM 631 C C . PHE A 1 88 ? 17.445 -7.528 -11.600 1.00 64.81 88 PHE A C 1
ATOM 633 O O . PHE A 1 88 ? 16.492 -7.937 -12.258 1.00 64.81 88 PHE A O 1
ATOM 640 N N . THR A 1 89 ? 17.289 -6.587 -10.666 1.00 75.69 89 THR A N 1
ATOM 641 C CA . THR A 1 89 ? 16.003 -5.925 -10.386 1.00 75.69 89 THR A CA 1
ATOM 642 C C . THR A 1 89 ? 16.030 -4.437 -10.726 1.00 75.69 89 THR A C 1
ATOM 644 O O . THR A 1 89 ? 15.986 -3.582 -9.845 1.00 75.69 89 THR A O 1
ATOM 647 N N . GLU A 1 90 ? 16.038 -4.112 -12.021 1.00 83.44 90 GLU A N 1
ATOM 648 C CA . GLU A 1 90 ? 15.849 -2.733 -12.512 1.00 83.44 90 GLU A CA 1
ATOM 649 C C . GLU A 1 90 ? 14.503 -2.136 -12.045 1.00 83.44 90 GLU A C 1
ATOM 651 O O . GLU A 1 90 ? 14.422 -0.960 -11.702 1.00 83.44 90 GLU A O 1
ATOM 656 N N . GLY A 1 91 ? 13.460 -2.968 -11.926 1.00 88.94 91 GLY A N 1
ATOM 657 C CA . GLY A 1 91 ? 12.152 -2.608 -11.364 1.00 88.94 91 GLY A CA 1
ATOM 658 C C . GLY A 1 91 ? 11.981 -2.921 -9.868 1.00 88.94 91 GLY A C 1
ATOM 659 O O . GLY A 1 91 ? 10.850 -3.029 -9.389 1.00 88.94 91 GLY A O 1
ATOM 660 N N . GLY A 1 92 ? 13.074 -3.096 -9.112 1.00 91.56 92 GLY A N 1
ATOM 661 C CA . GLY A 1 92 ? 13.058 -3.606 -7.730 1.00 91.56 92 GLY A CA 1
ATOM 662 C C . GLY A 1 92 ? 12.122 -2.860 -6.773 1.00 91.56 92 GLY A C 1
ATOM 663 O O . GLY A 1 92 ? 11.412 -3.486 -5.984 1.00 91.56 92 GLY A O 1
ATOM 664 N N . LEU A 1 93 ? 12.039 -1.530 -6.888 1.00 92.31 93 LEU A N 1
ATOM 665 C CA . LEU A 1 93 ? 11.125 -0.712 -6.083 1.00 92.31 93 LEU A CA 1
ATOM 666 C C . LEU A 1 93 ? 9.652 -1.083 -6.310 1.00 92.31 93 LEU A C 1
ATOM 668 O O . LEU A 1 93 ? 8.886 -1.219 -5.355 1.00 92.31 93 LEU A O 1
ATOM 672 N N . PHE A 1 94 ? 9.252 -1.264 -7.569 1.00 94.56 94 PHE A N 1
ATOM 673 C CA . PHE A 1 94 ? 7.874 -1.603 -7.914 1.00 94.56 94 PHE A CA 1
ATOM 674 C C . PHE A 1 94 ? 7.556 -3.071 -7.631 1.00 94.56 94 PHE A C 1
ATOM 676 O O . PHE A 1 94 ? 6.433 -3.373 -7.240 1.00 94.56 94 PHE A O 1
ATOM 683 N N . LEU A 1 95 ? 8.541 -3.970 -7.689 1.00 94.69 95 LEU A N 1
ATOM 684 C CA . LEU A 1 95 ? 8.380 -5.341 -7.192 1.00 94.69 95 LEU A CA 1
ATOM 685 C C . LEU A 1 95 ? 8.132 -5.374 -5.679 1.00 94.69 95 LEU A C 1
ATOM 687 O O . LEU A 1 95 ? 7.236 -6.082 -5.219 1.00 94.69 95 LEU A O 1
ATOM 691 N N . LEU A 1 96 ? 8.855 -4.565 -4.898 1.00 94.75 96 LEU A N 1
ATOM 692 C CA . LEU A 1 96 ? 8.577 -4.406 -3.469 1.00 94.75 96 LEU A CA 1
ATOM 693 C C . LEU A 1 96 ? 7.157 -3.861 -3.242 1.00 94.75 96 LEU A C 1
ATOM 695 O O . LEU A 1 96 ? 6.402 -4.417 -2.442 1.00 94.75 96 LEU A O 1
ATOM 699 N N . ALA A 1 97 ? 6.765 -2.812 -3.970 1.00 94.56 97 ALA A N 1
ATOM 700 C CA . ALA A 1 97 ? 5.420 -2.244 -3.884 1.00 94.56 97 ALA A CA 1
ATOM 701 C C . ALA A 1 97 ? 4.330 -3.265 -4.260 1.00 94.56 97 ALA A C 1
ATOM 703 O O . ALA A 1 97 ? 3.284 -3.318 -3.607 1.00 94.56 97 ALA A O 1
ATOM 704 N N . ALA A 1 98 ? 4.583 -4.105 -5.266 1.00 96.06 98 ALA A N 1
ATOM 705 C CA . ALA A 1 98 ? 3.707 -5.197 -5.662 1.00 96.06 98 ALA A CA 1
ATOM 706 C C . ALA A 1 98 ? 3.551 -6.219 -4.537 1.00 96.06 98 ALA A C 1
ATOM 708 O O . ALA A 1 98 ? 2.425 -6.525 -4.158 1.00 96.06 98 ALA A O 1
ATOM 709 N N . ILE A 1 99 ? 4.654 -6.693 -3.949 1.00 95.81 99 ILE A N 1
ATOM 710 C CA . ILE A 1 99 ? 4.631 -7.651 -2.835 1.00 95.81 99 ILE A CA 1
ATOM 711 C C . ILE A 1 99 ? 3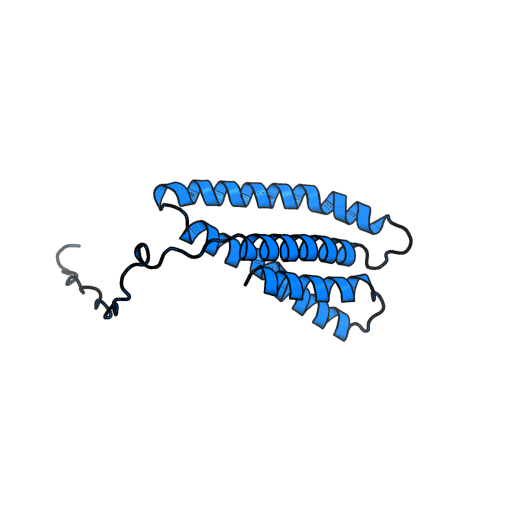.815 -7.093 -1.664 1.00 95.81 99 ILE A C 1
ATOM 713 O O . ILE A 1 99 ? 2.906 -7.763 -1.176 1.00 95.81 99 ILE A O 1
ATOM 717 N N . LEU A 1 100 ? 4.074 -5.850 -1.248 1.00 95.25 100 LEU A N 1
ATOM 718 C CA . LEU A 1 100 ? 3.334 -5.211 -0.155 1.00 95.25 100 LEU A CA 1
ATOM 719 C C . LEU A 1 100 ? 1.839 -5.062 -0.480 1.00 95.25 100 LEU A C 1
ATOM 721 O O . LEU A 1 100 ? 0.986 -5.340 0.365 1.00 95.25 100 LEU A O 1
ATOM 725 N N . SER A 1 101 ? 1.508 -4.690 -1.718 1.00 95.25 101 SER A N 1
ATOM 726 C CA . SER A 1 101 ? 0.119 -4.554 -2.176 1.00 95.25 101 SER A CA 1
ATOM 727 C C . SER A 1 101 ? -0.596 -5.907 -2.269 1.00 95.25 101 SER A C 1
ATOM 729 O O . SER A 1 101 ? -1.778 -6.004 -1.935 1.00 95.25 101 SER A O 1
ATOM 731 N N . ILE A 1 102 ? 0.109 -6.976 -2.654 1.00 96.81 102 ILE A N 1
ATOM 732 C CA . ILE A 1 102 ? -0.404 -8.353 -2.648 1.00 96.81 102 ILE A CA 1
ATOM 733 C C . ILE A 1 102 ? -0.666 -8.802 -1.213 1.00 96.81 102 ILE A C 1
ATOM 735 O O . ILE A 1 102 ? -1.758 -9.286 -0.927 1.00 96.81 102 ILE A O 1
ATOM 739 N N . VAL A 1 103 ? 0.277 -8.590 -0.291 1.00 96.38 103 VAL A N 1
ATOM 740 C CA . VAL A 1 103 ? 0.100 -8.917 1.134 1.00 96.38 103 VAL A CA 1
ATOM 741 C C . VAL A 1 103 ? -1.114 -8.183 1.711 1.00 96.38 103 VAL A C 1
ATOM 743 O O . VAL A 1 103 ? -1.956 -8.793 2.379 1.00 96.38 103 VAL A O 1
ATOM 746 N N . LEU A 1 104 ? -1.276 -6.893 1.403 1.00 93.25 104 LEU A N 1
ATOM 747 C CA . LEU A 1 104 ? -2.460 -6.124 1.792 1.00 93.25 104 LEU A CA 1
ATOM 748 C C . LEU A 1 104 ? -3.747 -6.707 1.183 1.00 93.25 104 LEU A C 1
ATOM 750 O O . LEU A 1 104 ? -4.750 -6.876 1.874 1.00 93.25 104 LEU A O 1
ATOM 754 N N . THR A 1 105 ? -3.726 -7.048 -0.102 1.00 94.81 105 THR A N 1
ATOM 755 C CA . THR A 1 105 ? -4.885 -7.605 -0.812 1.00 94.81 105 THR A CA 1
ATOM 756 C C . THR A 1 105 ? -5.312 -8.946 -0.228 1.00 94.81 105 THR A C 1
ATOM 758 O O . THR A 1 105 ? -6.485 -9.130 0.102 1.00 94.81 105 THR A O 1
ATOM 761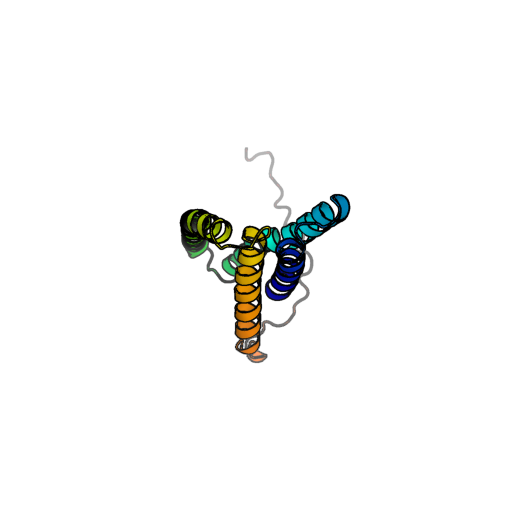 N N . VAL A 1 106 ? -4.362 -9.862 -0.043 1.00 96.06 106 VAL A N 1
ATOM 762 C CA . VAL A 1 106 ? -4.590 -11.197 0.517 1.00 96.06 106 VAL A CA 1
ATOM 763 C C . VAL A 1 106 ? -5.078 -11.094 1.958 1.00 96.06 106 VAL A C 1
ATOM 765 O O . VAL A 1 106 ? -6.076 -11.724 2.303 1.00 96.06 106 VAL A O 1
ATOM 768 N N . SER A 1 107 ? -4.451 -10.255 2.789 1.00 93.69 107 SER A N 1
ATOM 769 C CA . SER A 1 107 ? -4.884 -10.061 4.180 1.00 93.69 107 SER A CA 1
ATOM 770 C C . SER A 1 107 ? -6.300 -9.484 4.275 1.00 93.69 107 SER A C 1
ATOM 772 O O . SER A 1 107 ? -7.103 -9.947 5.088 1.00 93.69 107 SER A O 1
ATOM 774 N N . MET A 1 108 ? -6.661 -8.534 3.407 1.00 92.12 108 MET A N 1
ATOM 775 C CA . MET A 1 108 ? -8.014 -7.975 3.363 1.00 92.12 108 MET A CA 1
ATOM 776 C C . MET A 1 108 ? -9.043 -8.967 2.822 1.00 92.12 108 MET A C 1
ATOM 778 O O . MET A 1 108 ? -10.166 -9.000 3.330 1.00 92.12 108 MET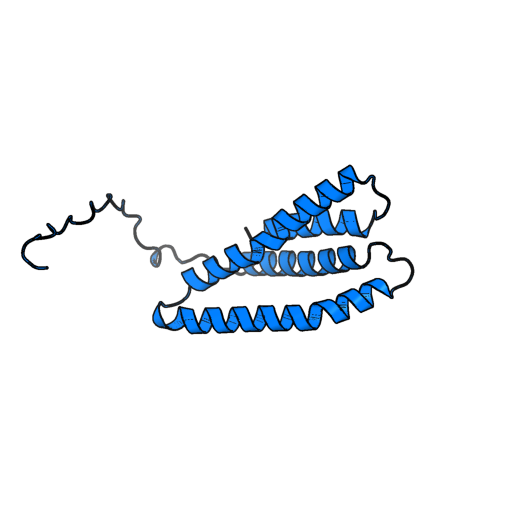 A O 1
ATOM 782 N N . MET A 1 109 ? -8.679 -9.789 1.835 1.00 91.75 109 MET A N 1
ATOM 783 C CA . MET A 1 109 ? -9.547 -10.852 1.326 1.00 91.75 109 MET A CA 1
ATOM 784 C C . MET A 1 109 ? -9.794 -11.913 2.400 1.00 91.75 109 MET A C 1
ATOM 786 O O . MET A 1 109 ? -10.939 -12.247 2.688 1.00 91.75 109 MET A O 1
ATOM 790 N N . TYR A 1 110 ? -8.732 -12.361 3.069 1.00 93.00 110 TYR A N 1
ATOM 791 C CA . TYR A 1 110 ? -8.820 -13.293 4.186 1.00 93.00 110 TYR A CA 1
ATOM 792 C C . TYR A 1 110 ? -9.702 -12.746 5.317 1.00 93.00 110 TYR A C 1
ATOM 794 O O . TYR A 1 110 ? -10.595 -13.436 5.812 1.00 93.00 110 TYR A O 1
ATOM 802 N N . ARG A 1 111 ? -9.514 -11.471 5.686 1.00 88.94 111 ARG A N 1
ATOM 803 C CA . ARG A 1 111 ? -10.339 -10.804 6.701 1.00 88.94 111 ARG A CA 1
ATOM 804 C C . ARG A 1 111 ? -11.805 -10.718 6.284 1.00 88.94 111 ARG A C 1
ATOM 806 O O . ARG A 1 111 ? -12.673 -10.822 7.144 1.00 88.94 111 ARG A O 1
ATOM 813 N N . ARG A 1 112 ? -12.092 -10.526 4.992 1.00 86.62 112 ARG A N 1
ATOM 814 C CA . ARG A 1 112 ? -13.463 -10.516 4.465 1.00 86.62 112 ARG A CA 1
ATOM 815 C C . ARG A 1 112 ? -14.132 -11.876 4.645 1.00 86.62 112 ARG A C 1
ATOM 817 O O . ARG A 1 112 ? -15.245 -11.905 5.144 1.00 86.62 112 ARG A O 1
ATOM 824 N N . THR A 1 113 ? -13.457 -12.973 4.307 1.00 85.62 113 THR A N 1
ATOM 825 C CA . THR A 1 113 ? -14.020 -14.332 4.429 1.00 85.62 113 THR A CA 1
ATOM 826 C C . THR A 1 113 ? -14.300 -14.732 5.881 1.00 85.62 113 THR A C 1
ATOM 828 O O . THR A 1 113 ? -15.178 -15.543 6.144 1.00 85.62 113 THR A O 1
ATOM 831 N N . ARG A 1 114 ? -13.561 -14.163 6.840 1.00 85.00 114 ARG A N 1
ATOM 832 C CA . ARG A 1 114 ? -13.718 -14.436 8.279 1.00 85.00 114 ARG A CA 1
ATOM 833 C C . ARG A 1 114 ? -14.717 -13.517 8.986 1.00 85.00 114 ARG A C 1
ATOM 835 O O . ARG A 1 114 ? -14.969 -13.721 10.171 1.00 85.00 114 ARG A O 1
ATOM 842 N N . ARG A 1 115 ? -15.247 -12.489 8.315 1.00 76.75 115 ARG A N 1
ATOM 843 C CA . ARG A 1 115 ? -16.272 -11.627 8.912 1.00 76.75 115 ARG A CA 1
ATOM 844 C C . ARG A 1 115 ? -17.576 -12.405 9.002 1.00 76.75 115 ARG A C 1
ATOM 846 O O . ARG A 1 115 ? -18.080 -12.870 7.989 1.00 76.75 115 ARG A O 1
ATOM 853 N N . GLN A 1 116 ? -18.099 -12.524 10.217 1.00 64.50 116 GLN A N 1
ATOM 854 C CA . GLN A 1 116 ? -19.482 -12.929 10.418 1.00 64.50 116 GLN A CA 1
ATOM 855 C C . GLN A 1 116 ? -20.374 -11.747 10.047 1.00 64.50 116 GLN A C 1
ATOM 857 O O . GLN A 1 116 ? -20.102 -10.613 10.456 1.00 64.50 116 GLN 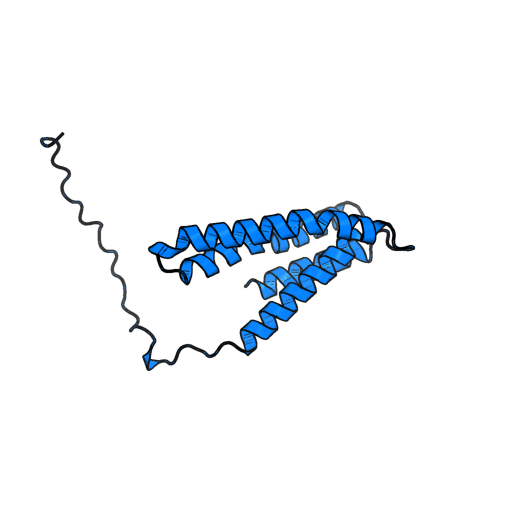A O 1
ATOM 862 N N . ASP A 1 117 ? -21.391 -12.007 9.233 1.00 68.94 117 ASP A N 1
ATOM 863 C CA . ASP A 1 117 ? -22.418 -11.014 8.955 1.00 68.94 117 ASP A CA 1
ATOM 864 C C . ASP A 1 117 ? -23.159 -10.684 10.252 1.00 68.94 117 ASP A C 1
ATOM 866 O O . ASP A 1 117 ? -23.360 -11.552 11.105 1.00 68.94 117 ASP A O 1
ATOM 870 N N . VAL A 1 118 ? -23.539 -9.414 10.415 1.00 70.00 118 VAL A N 1
ATOM 871 C CA . VAL A 1 118 ? -24.312 -8.980 11.582 1.00 70.00 118 VAL A CA 1
ATOM 872 C C . VAL A 1 118 ? -25.636 -9.753 11.578 1.00 70.00 118 VAL A C 1
ATOM 874 O O . VAL A 1 118 ? -26.352 -9.675 10.569 1.00 70.00 118 VAL A O 1
ATOM 877 N N . PRO A 1 119 ? -25.960 -10.495 12.657 1.00 75.88 119 PRO A N 1
ATOM 878 C CA . PRO A 1 119 ? -27.228 -11.204 12.784 1.00 75.88 119 PRO A CA 1
ATOM 879 C C . PRO A 1 119 ? -28.396 -10.266 12.466 1.00 75.88 119 PRO A C 1
ATOM 881 O O . PRO A 1 119 ? -28.376 -9.098 12.853 1.00 75.88 119 PRO A O 1
ATOM 884 N N . LYS A 1 120 ? -29.379 -10.737 11.689 1.00 71.06 120 LYS A N 1
ATOM 885 C CA . LYS A 1 120 ? -30.466 -9.885 11.163 1.00 71.06 120 LYS A CA 1
ATOM 886 C C . LYS A 1 120 ? -31.270 -9.190 12.268 1.00 71.06 120 LYS A C 1
ATOM 888 O O . LYS A 1 120 ? -31.810 -8.119 12.048 1.00 71.06 120 LYS A O 1
ATOM 893 N N . ASP A 1 121 ? -31.318 -9.803 13.438 1.00 74.00 121 ASP A N 1
ATOM 894 C CA . ASP A 1 121 ? -31.916 -9.340 14.687 1.00 74.00 121 ASP A CA 1
ATOM 895 C C . ASP A 1 121 ? -31.155 -8.185 15.360 1.00 74.00 121 ASP A C 1
ATOM 897 O O . ASP A 1 121 ? -31.754 -7.427 16.115 1.00 74.00 121 ASP A O 1
ATOM 901 N N . ALA A 1 122 ? -29.866 -8.009 15.058 1.00 72.06 122 ALA A N 1
ATOM 902 C CA . ALA A 1 122 ? -29.057 -6.872 15.507 1.00 72.06 122 ALA A CA 1
ATOM 903 C C . ALA A 1 122 ? -28.984 -5.736 14.465 1.00 72.06 122 ALA A C 1
ATOM 905 O O . ALA A 1 122 ? -28.289 -4.743 14.681 1.00 72.06 122 ALA A O 1
ATOM 906 N N . GLN A 1 123 ? -29.656 -5.886 13.318 1.00 75.94 123 GLN A N 1
ATOM 907 C CA . GLN A 1 123 ? -29.756 -4.835 12.306 1.00 75.94 123 GLN A CA 1
ATOM 908 C C . GLN A 1 123 ? -30.904 -3.897 12.680 1.00 75.94 123 GLN A C 1
ATOM 910 O O . GLN A 1 123 ? -32.025 -4.350 12.911 1.00 75.94 123 GLN A O 1
ATOM 915 N N . GLU A 1 124 ? -30.644 -2.591 12.730 1.00 74.56 124 GLU A N 1
ATOM 916 C CA . GLU A 1 124 ? -31.721 -1.633 12.967 1.00 74.56 124 GLU A CA 1
ATOM 917 C C . GLU A 1 124 ? -32.734 -1.656 11.810 1.00 74.56 124 GLU A C 1
ATOM 919 O O . GLU A 1 124 ? -32.332 -1.789 10.645 1.00 74.56 124 GLU A O 1
ATOM 924 N N . PRO A 1 125 ? -34.045 -1.528 12.097 1.00 78.62 125 PRO A N 1
ATOM 925 C CA . PRO A 1 125 ? -35.061 -1.437 11.062 1.00 78.62 125 PRO A CA 1
ATOM 926 C C . PRO A 1 125 ? -34.720 -0.307 10.095 1.00 78.62 125 PRO A C 1
ATOM 928 O O . PRO A 1 125 ? -34.494 0.830 10.508 1.00 78.62 125 PRO A O 1
ATOM 931 N N . TRP A 1 126 ? -34.696 -0.611 8.797 1.00 76.62 126 TRP A N 1
ATOM 932 C CA . TRP A 1 126 ? -34.519 0.418 7.782 1.00 76.62 126 TRP A CA 1
ATOM 933 C C . TRP A 1 126 ? -35.683 1.408 7.883 1.00 76.62 126 TRP A C 1
ATOM 935 O O . TRP A 1 126 ? -36.826 1.074 7.570 1.00 76.62 126 TRP A O 1
ATOM 945 N N . MET A 1 127 ? -35.395 2.617 8.355 1.00 76.75 127 MET A N 1
ATOM 946 C CA . MET A 1 127 ? -36.345 3.719 8.395 1.00 76.75 127 MET A CA 1
ATOM 947 C C . MET A 1 127 ? -35.964 4.723 7.318 1.00 76.75 127 MET A C 1
ATOM 949 O O . MET A 1 127 ? -34.795 5.086 7.181 1.00 76.75 127 MET A O 1
ATOM 953 N N . ILE A 1 128 ? -36.955 5.207 6.570 1.00 78.94 128 ILE A N 1
ATOM 954 C CA . ILE A 1 128 ? -36.767 6.384 5.726 1.00 78.94 128 ILE A CA 1
ATOM 955 C C . ILE A 1 128 ? -36.485 7.543 6.677 1.00 78.94 128 ILE A C 1
ATOM 957 O O . ILE A 1 128 ? -37.393 8.039 7.344 1.00 78.94 128 ILE A O 1
ATOM 961 N N . THR A 1 129 ? -35.230 7.978 6.748 1.00 68.06 129 THR A N 1
ATOM 962 C CA . THR A 1 129 ? -34.906 9.294 7.282 1.00 68.06 129 THR A CA 1
ATOM 963 C C . THR A 1 129 ? -35.482 10.309 6.302 1.00 68.06 129 THR A C 1
ATOM 965 O O . THR A 1 129 ? -34.857 10.691 5.314 1.00 68.06 129 THR A O 1
ATOM 968 N N . LEU A 1 130 ? -36.737 10.705 6.540 1.00 72.62 130 LEU A N 1
ATOM 969 C CA . LEU A 1 130 ? -37.281 11.927 5.959 1.00 72.62 130 LEU A CA 1
ATOM 970 C C . LEU A 1 130 ? -36.246 13.021 6.232 1.00 72.62 130 LEU A C 1
ATOM 972 O O . LEU A 1 130 ? -35.732 13.054 7.356 1.00 72.62 130 LEU A O 1
ATOM 976 N N . PRO A 1 131 ? -35.904 13.877 5.252 1.00 65.19 131 PRO A N 1
ATOM 977 C CA . PRO A 1 131 ? -35.065 15.027 5.522 1.00 65.19 131 PRO A CA 1
ATOM 9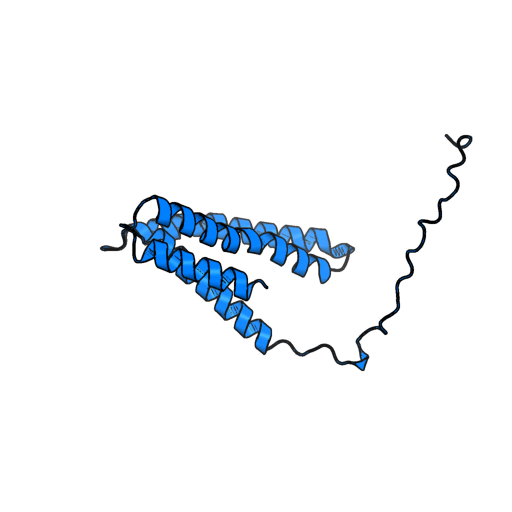78 C C . PRO A 1 131 ? -35.687 15.740 6.715 1.00 65.19 131 PRO A C 1
ATOM 980 O O . PRO A 1 131 ? -36.775 16.304 6.599 1.00 65.19 131 PRO A O 1
ATOM 983 N N . SER A 1 132 ? -35.048 15.665 7.883 1.00 62.16 132 SER A N 1
ATOM 984 C CA . SER A 1 132 ? -35.358 16.602 8.939 1.00 62.16 132 SER A CA 1
ATOM 985 C C . SER A 1 132 ? -34.940 17.915 8.315 1.00 62.16 132 SER A C 1
ATOM 987 O O . SER A 1 132 ? -33.741 18.179 8.193 1.00 62.16 132 SER A O 1
ATOM 989 N N . THR A 1 133 ? -35.903 18.690 7.811 1.00 62.41 133 THR A N 1
ATOM 990 C CA . THR A 1 133 ? -35.697 20.120 7.632 1.00 62.41 133 THR A CA 1
ATOM 991 C C . THR A 1 133 ? -35.002 20.530 8.909 1.00 62.41 133 THR A C 1
ATOM 993 O O . THR A 1 133 ? -35.579 20.319 9.982 1.00 62.41 133 THR A O 1
ATOM 996 N N . ALA A 1 134 ? -33.730 20.941 8.812 1.00 57.19 134 ALA A N 1
ATOM 997 C CA . ALA A 1 134 ? -33.030 21.526 9.938 1.00 57.19 134 ALA A CA 1
ATOM 998 C C . ALA A 1 134 ? -34.064 22.441 10.564 1.00 57.19 134 ALA A C 1
ATOM 1000 O O . ALA A 1 134 ? -34.621 23.276 9.841 1.00 57.19 134 ALA A O 1
ATOM 1001 N N . ASN A 1 135 ? -34.451 22.154 11.812 1.00 55.81 135 ASN A N 1
ATOM 1002 C CA . ASN A 1 135 ? -35.362 23.024 12.520 1.00 55.81 135 ASN A CA 1
ATOM 1003 C C . ASN A 1 135 ? -34.656 24.362 12.394 1.00 55.81 135 ASN A C 1
ATOM 1005 O O . ASN A 1 135 ? -33.545 24.524 12.905 1.00 55.81 135 ASN A O 1
ATOM 1009 N N . THR A 1 136 ? -35.204 25.222 11.540 1.00 55.16 136 THR A N 1
ATOM 1010 C CA . THR A 1 136 ? -34.709 26.563 11.329 1.00 55.16 136 THR A CA 1
ATOM 1011 C C . THR A 1 136 ? -35.147 27.198 12.623 1.00 55.16 136 THR A C 1
ATOM 1013 O O . THR A 1 136 ? -36.255 27.709 12.717 1.00 55.16 136 THR A O 1
ATOM 1016 N N . GLY A 1 137 ? -34.365 26.950 13.680 1.00 60.81 137 GLY A N 1
ATOM 1017 C CA . GLY A 1 137 ? -34.460 27.677 14.917 1.00 60.81 137 GLY A CA 1
ATOM 1018 C C . GLY A 1 137 ? -34.338 29.100 14.448 1.00 60.81 137 GLY A C 1
ATOM 1019 O O . GLY A 1 137 ? -33.313 29.469 13.877 1.00 60.81 137 GLY A O 1
ATOM 1020 N N . GLU A 1 138 ? -35.464 29.791 14.497 1.00 64.88 138 GLU A N 1
ATOM 1021 C CA . GLU A 1 138 ? -35.602 31.171 14.100 1.00 64.88 138 GLU A CA 1
ATOM 1022 C C . GLU A 1 138 ? -34.474 31.909 14.820 1.00 64.88 138 GLU A C 1
ATOM 1024 O O . GLU A 1 138 ? -34.456 31.982 16.048 1.00 64.88 138 GLU A O 1
ATOM 1029 N N . ILE A 1 139 ? -33.434 32.288 14.072 1.00 64.69 139 ILE A N 1
ATOM 1030 C CA . ILE A 1 139 ? -32.307 33.032 14.622 1.00 64.69 139 ILE A CA 1
ATOM 1031 C C . ILE A 1 139 ? -32.906 34.388 14.967 1.00 64.69 139 ILE A C 1
ATOM 1033 O O . ILE A 1 139 ? -33.171 35.171 14.057 1.00 64.69 139 ILE A O 1
ATOM 1037 N N . ASP A 1 140 ? -33.204 34.624 16.245 1.00 72.94 140 ASP A N 1
ATOM 1038 C CA . ASP A 1 140 ? -33.712 35.908 16.717 1.00 72.94 140 ASP A CA 1
ATOM 1039 C C . ASP A 1 140 ? -32.580 36.941 16.592 1.00 72.94 140 ASP A C 1
ATOM 1041 O O . ASP A 1 140 ? -31.602 36.878 17.340 1.00 72.94 140 ASP A O 1
ATOM 1045 N N . PRO A 1 141 ? -32.674 37.913 15.666 1.00 69.38 141 PRO A N 1
ATOM 1046 C CA . PRO A 1 141 ? -31.621 38.901 15.459 1.00 69.38 141 PRO A CA 1
ATOM 1047 C C . PRO A 1 141 ? -31.521 39.919 16.609 1.00 69.38 141 PRO A C 1
ATOM 1049 O O . PRO A 1 141 ? -30.779 40.890 16.496 1.00 69.38 141 PRO A O 1
ATOM 1052 N N . ARG A 1 142 ? -32.301 39.760 17.688 1.00 71.88 142 ARG A N 1
ATOM 1053 C CA . ARG A 1 142 ? -32.301 40.638 18.867 1.00 71.88 142 ARG A CA 1
ATOM 1054 C C . ARG A 1 142 ? -31.495 40.080 20.039 1.00 71.88 142 ARG A C 1
ATOM 1056 O O . ARG A 1 142 ? -31.407 40.764 21.058 1.00 71.88 142 ARG A O 1
ATOM 1063 N N . THR A 1 143 ? -30.967 38.859 19.930 1.00 68.88 143 THR A N 1
ATOM 1064 C CA . THR A 1 143 ? -30.174 38.222 20.995 1.00 68.88 143 THR A CA 1
ATOM 1065 C C . THR A 1 143 ? -28.656 38.287 20.796 1.00 68.88 143 THR A C 1
ATOM 1067 O O . THR A 1 143 ? -27.947 37.737 21.637 1.00 68.88 143 THR A O 1
ATOM 1070 N N . ASP A 1 144 ? -28.171 38.997 19.769 1.00 58.09 144 ASP A N 1
ATOM 1071 C CA . ASP A 1 144 ? -26.757 39.387 19.602 1.00 58.09 144 ASP A CA 1
ATOM 1072 C C . ASP A 1 144 ? -26.560 40.901 19.806 1.00 58.09 144 ASP A C 1
ATOM 1074 O O . ASP A 1 144 ? -27.334 41.693 19.214 1.00 58.09 144 ASP A O 1
#

Foldseek 3Di:
DLLVLLVQLLVLLCCCFVCVPDDPVSVVVSVVSNCSSPVVNLVVVLVVQCVPDDPVCNVVSVVVSVVVVVVCVVVLVVCLVVQVVDPPGPSSNSNVSSVVSVVSNVVVVVVVVPDDDDPPVPDDPDDPPDPPPPPVPPPPPVPD

Radius of gyration: 22.28 Å; chains: 1; bounding box: 58×55×46 Å